Protein AF-A0A929S8W5-F1 (afdb_monomer_lite)

Sequence (112 aa):
MQKRELCKIEGIMFASYELENNEFKEKVLKEANNLQEKPEGLVTRGYIFQRTKSGLNTRFTARLEMLEIGRTMDFAGVRYKRVSKSLFVGEDIYMIHSRYRRKKMDTCEEGT

Foldseek 3Di:
DDDLPQPDDPQETEHPVQVVDPVSVVVVVVQQVPQPDNDHAKYFPRRVCVVVVCPVVPVVNVCVQPADAQDWDDDPQWIWHHPGNTIIHTDRNVVVVVVVVVVVVVPPPDDD

Structure (mmCIF, N/CA/C/O backbone):
data_AF-A0A929S8W5-F1
#
_entry.id   AF-A0A929S8W5-F1
#
loop_
_atom_site.group_PDB
_atom_site.id
_atom_site.type_symbol
_atom_site.label_atom_id
_atom_site.label_alt_id
_atom_site.label_comp_id
_atom_site.label_asym_id
_atom_site.label_entity_id
_atom_site.label_seq_id
_atom_site.pdbx_PDB_ins_code
_atom_site.Cartn_x
_atom_site.Cartn_y
_atom_site.Cartn_z
_atom_site.occupancy
_atom_site.B_iso_or_equiv
_atom_site.auth_seq_id
_atom_site.auth_comp_id
_atom_site.auth_asym_id
_atom_site.auth_atom_id
_atom_site.pdbx_PDB_model_num
ATOM 1 N N . MET A 1 1 ? 20.965 -16.213 -5.251 1.00 36.41 1 MET A N 1
ATOM 2 C CA . MET A 1 1 ? 19.701 -15.442 -5.266 1.00 36.41 1 MET A CA 1
ATOM 3 C C . MET A 1 1 ? 19.274 -15.197 -3.827 1.00 36.41 1 MET A C 1
ATOM 5 O O . MET A 1 1 ? 18.873 -16.144 -3.165 1.00 36.41 1 MET A O 1
ATOM 9 N N . GLN A 1 2 ? 19.438 -13.978 -3.307 1.00 35.88 2 GLN A N 1
ATOM 10 C CA . GLN A 1 2 ? 18.987 -13.640 -1.952 1.00 35.88 2 GLN A CA 1
ATOM 11 C C . GLN A 1 2 ? 17.454 -13.728 -1.900 1.00 35.88 2 GLN A C 1
ATOM 13 O O . GLN A 1 2 ? 16.771 -13.076 -2.696 1.00 35.88 2 GLN A O 1
ATOM 18 N N . LYS A 1 3 ? 16.921 -14.564 -0.999 1.00 40.31 3 LYS A N 1
ATOM 19 C CA . LYS A 1 3 ? 15.503 -14.555 -0.619 1.00 40.31 3 LYS A CA 1
ATOM 20 C C . LYS A 1 3 ? 15.178 -13.124 -0.194 1.00 40.31 3 LYS A C 1
ATOM 22 O O . LYS A 1 3 ? 15.713 -12.652 0.800 1.00 40.31 3 LYS A O 1
ATOM 27 N N . ARG A 1 4 ? 14.357 -12.411 -0.969 1.00 49.22 4 ARG A N 1
ATOM 28 C CA . ARG A 1 4 ? 13.804 -11.123 -0.535 1.00 49.22 4 ARG A CA 1
ATOM 29 C C . ARG A 1 4 ? 12.881 -11.438 0.633 1.00 49.22 4 ARG A C 1
ATOM 31 O O . ARG A 1 4 ? 11.794 -11.963 0.404 1.00 49.22 4 ARG A O 1
ATOM 38 N N . GLU A 1 5 ? 13.354 -11.227 1.855 1.00 52.19 5 GLU A N 1
ATOM 39 C CA . GLU A 1 5 ? 12.532 -11.385 3.048 1.00 52.19 5 GLU A CA 1
ATOM 40 C C . GLU A 1 5 ? 11.293 -10.505 2.892 1.00 52.19 5 GLU A C 1
ATOM 42 O O . GLU A 1 5 ? 11.373 -9.294 2.683 1.00 52.19 5 GLU A O 1
ATOM 47 N N . LEU A 1 6 ? 10.130 -11.150 2.878 1.00 59.91 6 LEU A N 1
ATOM 48 C CA . LEU A 1 6 ? 8.856 -10.458 2.860 1.00 59.91 6 LEU A CA 1
ATOM 49 C C . LEU A 1 6 ? 8.605 -9.963 4.283 1.00 59.91 6 LEU A C 1
ATOM 51 O O . LEU A 1 6 ? 8.259 -10.739 5.170 1.00 59.91 6 LEU A O 1
ATOM 55 N N . CYS A 1 7 ? 8.806 -8.667 4.490 1.00 76.44 7 CYS A N 1
ATOM 56 C CA . CYS A 1 7 ? 8.624 -7.983 5.762 1.00 76.44 7 CYS A CA 1
ATOM 57 C C . CYS A 1 7 ? 7.130 -7.769 6.048 1.00 76.44 7 CYS A C 1
ATOM 59 O O . CYS A 1 7 ? 6.583 -6.696 5.791 1.00 76.44 7 CYS A O 1
ATOM 61 N N . LYS A 1 8 ? 6.446 -8.818 6.518 1.00 85.94 8 LYS A N 1
ATOM 62 C CA . LYS A 1 8 ? 5.020 -8.777 6.866 1.00 85.94 8 LYS A CA 1
ATOM 63 C C . LYS A 1 8 ? 4.841 -8.547 8.369 1.00 85.94 8 LYS A C 1
ATOM 65 O O . LYS A 1 8 ? 5.284 -9.371 9.160 1.00 85.94 8 LYS A O 1
ATOM 70 N N . ILE A 1 9 ? 4.148 -7.476 8.751 1.00 85.44 9 ILE A N 1
ATOM 71 C CA . ILE A 1 9 ? 3.785 -7.160 10.142 1.00 85.44 9 ILE A CA 1
ATOM 72 C C . ILE A 1 9 ? 2.273 -6.945 10.197 1.00 85.44 9 ILE A C 1
ATOM 74 O O . ILE A 1 9 ? 1.741 -6.179 9.402 1.00 85.44 9 ILE A O 1
ATOM 78 N N . GLU A 1 10 ? 1.574 -7.657 11.086 1.00 85.62 10 GLU A N 1
ATOM 79 C CA . GLU A 1 10 ? 0.112 -7.548 11.281 1.00 85.62 10 GLU A CA 1
ATOM 80 C C . GLU A 1 10 ? -0.720 -7.604 9.983 1.00 85.62 10 GLU A C 1
ATOM 82 O O . GLU A 1 10 ? -1.721 -6.916 9.816 1.00 85.62 10 GLU A O 1
ATOM 87 N N . GLY A 1 11 ? -0.302 -8.428 9.018 1.00 84.69 11 GLY A N 1
ATOM 88 C CA . GLY A 1 11 ? -1.011 -8.540 7.738 1.00 84.69 11 GLY A CA 1
ATOM 89 C C . GLY A 1 11 ? -0.562 -7.549 6.660 1.00 84.69 11 GLY A C 1
ATOM 90 O O . GLY A 1 11 ? -0.911 -7.752 5.499 1.00 84.69 11 GLY A O 1
ATOM 91 N N . ILE A 1 12 ? 0.256 -6.554 7.011 1.00 90.44 12 ILE A N 1
ATOM 92 C CA . ILE A 1 12 ? 0.743 -5.494 6.123 1.00 90.44 12 ILE A CA 1
ATOM 93 C C . ILE A 1 12 ? 2.145 -5.838 5.623 1.00 90.44 12 ILE A C 1
ATOM 95 O O . ILE A 1 12 ? 3.016 -6.214 6.406 1.00 90.44 12 ILE A O 1
ATOM 99 N N . MET A 1 13 ? 2.378 -5.704 4.320 1.00 92.00 13 MET A N 1
ATOM 100 C CA . MET A 1 13 ? 3.701 -5.884 3.718 1.00 92.00 13 MET A CA 1
ATOM 101 C C . MET A 1 13 ? 4.427 -4.540 3.624 1.00 92.00 13 MET A C 1
ATOM 103 O O . MET A 1 13 ? 3.918 -3.600 3.010 1.00 92.00 13 MET A O 1
ATOM 107 N N . PHE A 1 14 ? 5.624 -4.482 4.201 1.00 91.38 14 PHE A N 1
ATOM 108 C CA . PHE A 1 14 ? 6.508 -3.319 4.219 1.00 91.38 14 PHE A CA 1
ATOM 109 C C . PHE A 1 14 ? 7.698 -3.522 3.288 1.00 91.38 14 PHE A C 1
ATOM 111 O O . PHE A 1 14 ? 8.123 -4.655 3.044 1.00 91.38 14 PHE A O 1
ATOM 118 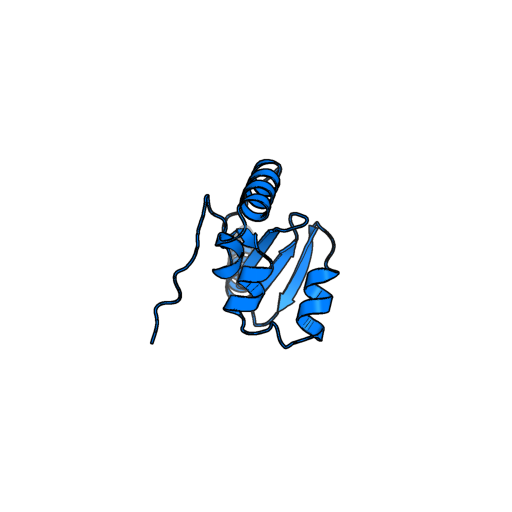N N . ALA A 1 15 ? 8.278 -2.425 2.803 1.00 89.75 15 ALA A N 1
ATOM 119 C CA . ALA A 1 15 ? 9.625 -2.493 2.265 1.00 89.75 15 ALA A CA 1
ATOM 120 C C . ALA A 1 15 ? 10.643 -2.707 3.387 1.00 89.75 15 ALA A C 1
ATOM 122 O O . ALA A 1 15 ? 10.455 -2.249 4.513 1.00 89.75 15 ALA A O 1
ATOM 123 N N . SER A 1 16 ? 11.758 -3.357 3.062 1.00 88.38 16 SER A N 1
ATOM 124 C CA . SER A 1 16 ? 12.804 -3.666 4.043 1.00 88.38 16 SER A CA 1
ATOM 125 C C . SER A 1 16 ? 13.345 -2.409 4.732 1.00 88.38 16 SER A C 1
ATOM 127 O O . SER A 1 16 ? 13.490 -2.397 5.947 1.00 88.38 16 SER A O 1
ATOM 129 N N . TYR A 1 17 ? 13.550 -1.322 3.981 1.00 86.06 17 TYR A N 1
ATOM 130 C CA . TYR A 1 17 ? 14.045 -0.051 4.525 1.00 86.06 17 TYR A CA 1
ATOM 131 C C . TYR A 1 17 ? 13.001 0.704 5.366 1.00 86.06 17 TYR A C 1
ATOM 133 O O . TYR A 1 17 ? 13.353 1.547 6.183 1.00 86.06 17 TYR A O 1
ATOM 141 N N . GLU A 1 18 ? 11.703 0.429 5.190 1.00 89.62 18 GLU A N 1
ATOM 142 C CA . GLU A 1 18 ? 10.654 1.051 6.010 1.00 89.62 18 GLU A CA 1
ATOM 143 C C . GLU A 1 18 ? 10.640 0.467 7.426 1.00 89.62 18 GLU A C 1
ATOM 145 O O . GLU A 1 18 ? 10.161 1.120 8.353 1.00 89.62 18 GLU A O 1
ATOM 150 N N . LEU A 1 19 ? 11.189 -0.741 7.610 1.00 87.88 19 LEU A N 1
ATOM 151 C CA . LEU A 1 19 ? 11.252 -1.375 8.921 1.00 87.88 19 LEU A CA 1
ATOM 152 C C . LEU A 1 19 ? 12.239 -0.710 9.880 1.00 87.88 19 LEU A C 1
ATOM 154 O O . LEU A 1 19 ? 12.097 -0.872 11.093 1.00 87.88 19 LEU A O 1
ATOM 158 N N . GLU A 1 20 ? 13.213 0.030 9.362 1.00 88.62 20 GLU A N 1
ATOM 159 C CA . GLU A 1 20 ? 14.205 0.746 10.166 1.00 88.62 20 GLU A CA 1
ATOM 160 C C . GLU A 1 20 ? 13.597 1.986 10.843 1.00 88.62 20 GLU A C 1
ATOM 162 O O . GLU A 1 20 ? 14.106 2.461 11.855 1.00 88.62 20 GLU A O 1
ATOM 167 N N . ASN A 1 21 ? 12.460 2.48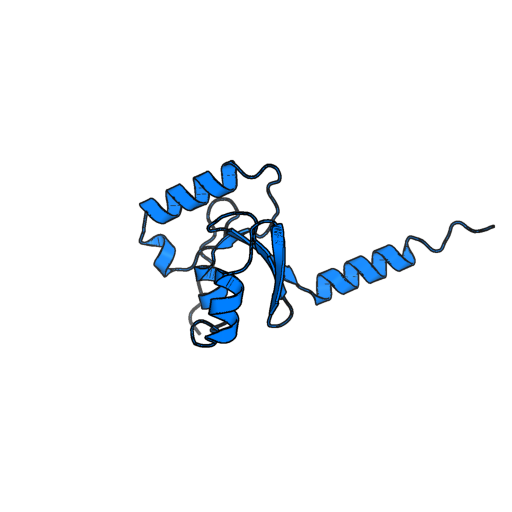1 10.339 1.00 91.94 21 ASN A N 1
ATOM 168 C CA . ASN A 1 21 ? 11.772 3.648 10.879 1.00 91.94 21 ASN A CA 1
ATOM 169 C C . ASN A 1 21 ? 10.588 3.234 11.775 1.00 91.94 21 ASN A C 1
ATOM 171 O O . ASN A 1 21 ? 9.491 2.932 11.297 1.00 91.94 21 ASN A O 1
ATOM 175 N N . ASN A 1 22 ? 10.805 3.237 13.094 1.00 91.62 22 ASN A N 1
ATOM 176 C CA . ASN A 1 22 ? 9.775 2.888 14.082 1.00 91.62 22 ASN A CA 1
ATOM 177 C C . ASN A 1 22 ? 8.550 3.811 14.033 1.00 91.62 22 ASN A C 1
ATOM 179 O O . ASN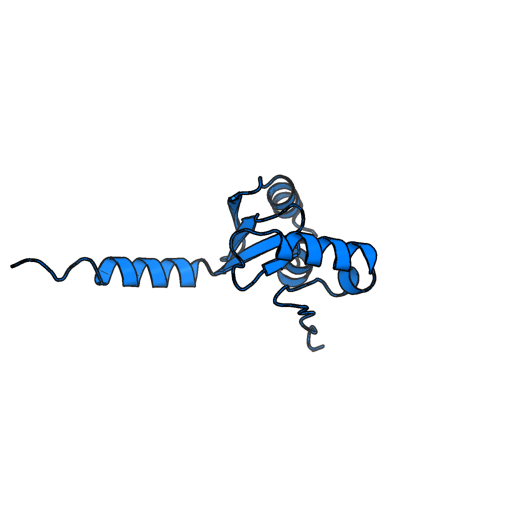 A 1 22 ? 7.428 3.312 14.057 1.00 91.62 22 ASN A O 1
ATOM 183 N N . GLU A 1 23 ? 8.747 5.122 13.885 1.00 94.38 23 GLU A N 1
ATOM 184 C CA . GLU A 1 23 ? 7.648 6.093 13.820 1.00 94.38 23 GLU A CA 1
ATOM 185 C C . GLU A 1 23 ? 6.747 5.832 12.604 1.00 94.38 23 GLU A C 1
ATOM 187 O O . GLU A 1 23 ? 5.517 5.818 12.700 1.00 94.38 23 GLU A O 1
ATOM 192 N N . PHE A 1 24 ? 7.357 5.553 11.447 1.00 93.06 24 PHE A N 1
ATOM 193 C CA . PHE A 1 24 ? 6.618 5.200 10.241 1.00 93.06 24 PHE A CA 1
ATOM 194 C C . PHE A 1 24 ? 5.841 3.893 10.417 1.00 93.06 24 PHE A C 1
ATOM 196 O O . PHE A 1 24 ? 4.664 3.839 10.057 1.00 93.06 24 PHE A O 1
ATOM 203 N N . LYS A 1 25 ? 6.460 2.858 11.001 1.00 91.88 25 LYS A N 1
ATOM 204 C CA . LYS A 1 25 ? 5.778 1.588 11.289 1.00 91.88 25 LYS A CA 1
ATOM 205 C C . LYS A 1 25 ? 4.551 1.798 12.168 1.00 91.88 25 LYS A C 1
ATOM 207 O O . LYS A 1 25 ? 3.459 1.397 11.775 1.00 91.88 25 LYS A O 1
ATOM 212 N N . GLU A 1 26 ? 4.702 2.454 13.316 1.00 93.56 26 GLU A N 1
ATOM 213 C CA . GLU A 1 26 ? 3.593 2.702 14.245 1.00 93.56 26 GLU A CA 1
ATOM 214 C C . GLU A 1 26 ? 2.466 3.500 13.585 1.00 93.56 26 GLU A C 1
ATOM 216 O O . GLU A 1 26 ? 1.288 3.161 13.722 1.00 93.56 26 GLU A O 1
ATOM 221 N N . LYS A 1 27 ? 2.819 4.517 12.791 1.00 95.38 27 LYS A N 1
ATOM 222 C CA . LYS A 1 27 ? 1.851 5.281 12.004 1.00 95.38 27 LYS A CA 1
ATOM 223 C C . LYS A 1 27 ? 1.079 4.392 11.029 1.00 95.38 27 LYS A C 1
ATOM 225 O O . LYS A 1 27 ? -0.144 4.496 10.963 1.00 95.38 27 LYS A O 1
ATOM 230 N N . VAL A 1 28 ? 1.763 3.527 10.279 1.00 94.00 28 VAL A N 1
ATOM 231 C CA . VAL A 1 28 ? 1.124 2.619 9.313 1.00 94.00 28 VAL A CA 1
ATOM 232 C C . VAL A 1 28 ? 0.208 1.617 10.017 1.00 94.00 28 VAL A C 1
ATOM 234 O O . VAL A 1 28 ? -0.913 1.405 9.558 1.00 94.00 28 VAL A O 1
ATOM 237 N N . LEU A 1 29 ? 0.635 1.050 11.148 1.00 93.06 29 LEU A N 1
ATOM 238 C CA . LEU A 1 29 ? -0.192 0.141 11.949 1.00 93.06 29 LEU A CA 1
ATOM 239 C C . LEU A 1 29 ? -1.446 0.845 12.480 1.00 93.06 29 LEU A C 1
ATOM 241 O O . LEU A 1 29 ? -2.553 0.314 12.390 1.00 93.06 29 LEU A O 1
ATOM 245 N N . LYS A 1 30 ? -1.309 2.083 12.968 1.00 94.31 30 LYS A N 1
ATOM 246 C CA . LYS A 1 30 ? -2.448 2.900 13.404 1.00 94.31 30 LYS A CA 1
ATOM 247 C C . LYS A 1 30 ? -3.401 3.213 12.251 1.00 94.31 30 LYS A C 1
ATOM 249 O O . LYS A 1 30 ? -4.613 3.124 12.422 1.00 94.31 30 LYS A O 1
ATOM 254 N N . GLU A 1 31 ? -2.872 3.556 11.075 1.00 93.75 31 GLU A N 1
ATOM 255 C CA . GLU A 1 31 ? -3.683 3.761 9.872 1.00 93.75 31 GLU A CA 1
ATOM 256 C C . GLU A 1 31 ? -4.460 2.492 9.499 1.00 93.75 31 GLU A C 1
ATOM 258 O O . GLU A 1 31 ? -5.659 2.586 9.254 1.00 93.75 31 GLU A O 1
ATOM 263 N N . ALA A 1 32 ? -3.816 1.320 9.512 1.00 91.94 32 ALA A N 1
ATOM 264 C CA . ALA A 1 32 ? -4.465 0.042 9.220 1.00 91.94 32 ALA A CA 1
ATOM 265 C C . ALA A 1 32 ? -5.564 -0.309 10.232 1.00 91.94 32 ALA A C 1
ATOM 267 O O . ALA A 1 32 ? -6.622 -0.808 9.853 1.00 91.94 32 ALA A O 1
ATOM 268 N N . ASN A 1 33 ? -5.335 -0.026 11.516 1.00 91.75 33 ASN A N 1
ATOM 269 C CA . ASN A 1 33 ? -6.316 -0.268 12.572 1.00 91.75 33 ASN A CA 1
ATOM 270 C C . ASN A 1 33 ? -7.541 0.651 12.489 1.00 91.75 33 ASN A C 1
ATOM 272 O O . ASN A 1 33 ? -8.613 0.250 12.930 1.00 91.75 33 ASN A O 1
ATOM 276 N N . ASN A 1 34 ? -7.402 1.832 11.883 1.00 92.12 34 ASN A N 1
ATOM 277 C CA . ASN A 1 34 ? -8.498 2.781 11.678 1.00 92.12 34 ASN A CA 1
ATOM 278 C C . ASN A 1 34 ? -9.307 2.530 10.393 1.00 92.12 34 ASN A C 1
ATOM 280 O O . ASN A 1 34 ? -10.266 3.258 10.129 1.00 92.12 34 ASN A O 1
ATOM 284 N N . LEU A 1 35 ? -8.927 1.552 9.564 1.00 88.88 35 LEU A N 1
ATOM 285 C CA . LEU A 1 35 ? -9.710 1.202 8.381 1.00 88.88 35 LEU A CA 1
ATOM 286 C C . LEU A 1 35 ? -11.029 0.538 8.803 1.00 88.88 35 LEU A C 1
ATOM 288 O O . LEU A 1 35 ? -11.027 -0.388 9.611 1.00 88.88 35 LEU A O 1
ATOM 292 N N . GLN A 1 36 ? -12.148 0.995 8.229 1.00 82.25 36 GLN A N 1
ATOM 293 C CA . GLN A 1 36 ? -13.476 0.412 8.480 1.00 82.25 36 GLN A CA 1
ATOM 294 C C . GLN A 1 36 ? -13.542 -1.063 8.067 1.00 82.25 36 GLN A C 1
ATOM 296 O O . GLN A 1 36 ? -14.110 -1.888 8.775 1.00 82.25 36 GLN A O 1
ATOM 301 N N . GLU A 1 37 ? -12.923 -1.392 6.936 1.00 81.00 37 GLU A N 1
ATOM 302 C CA . GLU A 1 37 ? -12.713 -2.760 6.476 1.00 81.00 37 GLU A CA 1
ATOM 303 C C . GLU A 1 37 ? -11.216 -3.054 6.539 1.00 81.00 37 GLU A C 1
ATOM 305 O O . GLU A 1 37 ? -10.409 -2.219 6.128 1.00 81.00 37 GLU A O 1
ATOM 310 N N . LYS A 1 38 ? -10.835 -4.239 7.030 1.00 78.25 38 LYS A N 1
ATOM 311 C CA . LYS A 1 38 ? -9.442 -4.711 7.033 1.00 78.25 38 LYS A CA 1
ATOM 312 C C . LYS A 1 38 ? -9.224 -5.668 5.857 1.00 78.25 38 LYS A C 1
ATOM 314 O O . LYS A 1 38 ? -9.313 -6.881 6.048 1.00 78.25 38 LYS A O 1
ATOM 319 N N . PRO A 1 39 ? -8.989 -5.157 4.634 1.00 77.12 39 PRO A N 1
ATOM 320 C CA . PRO A 1 39 ? -8.747 -6.010 3.483 1.00 77.12 39 PRO A CA 1
ATOM 321 C C . PRO A 1 39 ? -7.466 -6.821 3.688 1.00 77.12 39 PRO A C 1
ATOM 323 O O . PRO A 1 39 ? -6.482 -6.339 4.253 1.00 77.12 39 PRO A O 1
ATOM 326 N N . GLU A 1 40 ? -7.460 -8.050 3.187 1.00 81.56 40 GLU A N 1
ATOM 327 C CA . GLU A 1 40 ? -6.232 -8.832 3.108 1.00 81.56 40 GLU A CA 1
ATOM 328 C C . GLU A 1 40 ? -5.263 -8.219 2.088 1.00 81.56 40 GLU A C 1
ATOM 330 O O . GLU A 1 40 ? -5.663 -7.585 1.111 1.00 81.56 40 GLU A O 1
ATOM 335 N N . GLY A 1 41 ? -3.962 -8.429 2.297 1.00 83.88 41 GLY A N 1
ATOM 336 C CA . GLY A 1 41 ? -2.947 -7.979 1.343 1.00 83.88 41 GLY A CA 1
ATOM 337 C C . GLY A 1 41 ? -2.698 -6.471 1.366 1.00 83.88 41 GLY A C 1
ATOM 338 O O . GLY A 1 41 ? -2.396 -5.886 0.323 1.00 83.88 41 GLY A O 1
ATOM 339 N N . LEU A 1 42 ? -2.799 -5.847 2.544 1.00 92.12 42 LEU A N 1
ATOM 340 C CA . LEU A 1 42 ? -2.333 -4.481 2.752 1.00 92.12 42 LEU A CA 1
ATOM 341 C C . LEU A 1 42 ? -0.837 -4.381 2.459 1.00 92.12 42 LEU A C 1
ATOM 343 O O . LEU A 1 42 ? -0.034 -5.206 2.899 1.00 92.12 42 LEU A O 1
ATOM 347 N N . VAL A 1 43 ? -0.459 -3.348 1.723 1.00 92.75 43 VAL A N 1
ATOM 348 C CA . VAL A 1 43 ? 0.924 -3.080 1.350 1.00 92.75 43 VAL A CA 1
ATOM 349 C C . VAL A 1 43 ? 1.233 -1.598 1.488 1.00 92.75 43 VAL A C 1
ATOM 351 O O . VAL A 1 43 ? 0.386 -0.742 1.215 1.00 92.75 43 VAL A O 1
ATOM 354 N N . THR A 1 44 ? 2.459 -1.281 1.883 1.00 93.44 44 THR A N 1
ATOM 355 C CA . THR A 1 44 ? 2.954 0.093 1.848 1.00 93.44 44 THR A CA 1
ATOM 356 C C . THR A 1 44 ? 3.347 0.499 0.432 1.00 93.44 44 THR A C 1
ATOM 358 O O . THR A 1 44 ? 3.621 -0.325 -0.449 1.00 93.44 44 THR A O 1
ATOM 361 N N . ARG A 1 45 ? 3.434 1.811 0.210 1.00 91.50 45 ARG A N 1
ATOM 362 C CA . ARG A 1 45 ? 3.976 2.358 -1.036 1.00 91.50 45 ARG A CA 1
ATOM 363 C C . ARG A 1 45 ? 5.410 1.882 -1.296 1.00 91.50 45 ARG A C 1
ATOM 365 O O . ARG A 1 45 ? 5.725 1.509 -2.425 1.00 91.50 45 ARG A O 1
ATOM 372 N N . GLY A 1 46 ? 6.267 1.874 -0.272 1.00 90.12 46 GLY A N 1
ATOM 373 C CA . GLY A 1 46 ? 7.644 1.418 -0.424 1.00 90.12 46 GLY A CA 1
ATOM 374 C C . GLY A 1 46 ? 7.721 -0.044 -0.833 1.00 90.12 46 GLY A C 1
ATOM 375 O O . GLY A 1 46 ? 8.482 -0.385 -1.742 1.00 90.12 46 GLY A O 1
ATOM 376 N N . TYR A 1 47 ? 6.874 -0.899 -0.250 1.00 90.25 47 TYR A N 1
ATOM 377 C CA . TYR A 1 47 ? 6.797 -2.301 -0.648 1.00 90.25 47 TYR A CA 1
ATOM 378 C C . TYR A 1 47 ? 6.455 -2.453 -2.131 1.00 90.25 47 TYR A C 1
ATOM 380 O O . TYR A 1 47 ? 7.100 -3.235 -2.834 1.00 90.25 47 TYR A O 1
ATOM 388 N N . ILE A 1 48 ? 5.479 -1.681 -2.627 1.00 89.38 48 ILE A N 1
ATOM 389 C CA . ILE A 1 48 ? 5.124 -1.680 -4.050 1.00 89.38 48 ILE A CA 1
ATOM 390 C C . ILE A 1 48 ? 6.363 -1.356 -4.886 1.00 89.38 48 ILE A C 1
ATOM 392 O O . ILE A 1 48 ? 6.717 -2.155 -5.750 1.00 89.38 48 ILE A O 1
ATOM 396 N N . PHE A 1 49 ? 7.070 -0.263 -4.587 1.00 88.38 49 PHE A N 1
ATOM 397 C CA . PHE A 1 49 ? 8.258 0.154 -5.338 1.00 88.38 49 PHE A CA 1
ATOM 398 C C . PHE A 1 49 ? 9.400 -0.868 -5.299 1.00 88.38 49 PHE A C 1
ATOM 400 O O . PHE A 1 49 ? 10.023 -1.140 -6.332 1.00 88.38 49 PHE A O 1
ATOM 407 N N . GLN A 1 50 ? 9.657 -1.474 -4.136 1.00 85.75 50 GLN A N 1
ATOM 408 C CA . GLN A 1 50 ? 10.679 -2.510 -3.978 1.00 85.75 50 GLN A CA 1
ATOM 409 C C . GLN A 1 50 ? 10.321 -3.779 -4.767 1.00 85.75 50 GLN A C 1
ATOM 411 O O . GLN A 1 50 ? 11.184 -4.397 -5.407 1.00 85.75 50 GLN A O 1
ATOM 416 N N . ARG A 1 51 ? 9.041 -4.172 -4.752 1.00 83.50 51 ARG A N 1
ATOM 417 C CA . ARG A 1 51 ? 8.550 -5.380 -5.421 1.00 83.50 51 ARG A CA 1
ATOM 418 C C . ARG A 1 51 ? 8.572 -5.240 -6.937 1.00 83.50 51 ARG A C 1
ATOM 420 O O . ARG A 1 51 ? 9.108 -6.117 -7.612 1.00 83.50 51 ARG A O 1
ATOM 427 N N . THR A 1 52 ? 8.033 -4.148 -7.467 1.00 79.94 52 THR A N 1
ATOM 428 C CA . THR A 1 52 ? 7.933 -3.897 -8.913 1.00 79.94 52 THR A CA 1
ATOM 429 C C . THR A 1 52 ? 9.259 -3.466 -9.541 1.00 79.94 52 THR A C 1
ATOM 431 O O . THR A 1 52 ? 9.343 -3.380 -10.764 1.00 79.94 52 THR A O 1
ATOM 434 N N . LYS A 1 53 ? 10.289 -3.161 -8.731 1.00 78.19 53 LYS A N 1
ATOM 435 C CA . LYS A 1 53 ? 11.529 -2.491 -9.170 1.00 78.19 53 LYS A CA 1
ATOM 436 C C . LYS A 1 53 ? 11.247 -1.183 -9.929 1.00 78.19 53 LYS A C 1
ATOM 438 O O . LYS A 1 53 ? 12.060 -0.735 -10.731 1.00 78.19 53 LYS A O 1
ATOM 443 N N . SER A 1 54 ? 10.084 -0.573 -9.696 1.00 69.00 54 SER A N 1
ATOM 444 C CA . SER A 1 54 ? 9.586 0.557 -10.481 1.00 69.00 54 SER A CA 1
ATOM 445 C C . SER A 1 54 ? 9.869 1.906 -9.832 1.00 69.00 54 SER A C 1
ATOM 447 O O . SER A 1 54 ? 9.298 2.896 -10.274 1.00 69.00 54 SER A O 1
ATOM 449 N N . GLY A 1 55 ? 10.724 1.972 -8.807 1.00 62.53 55 GLY A N 1
ATOM 450 C CA . GLY A 1 55 ? 11.126 3.248 -8.200 1.00 62.53 55 GLY A CA 1
ATOM 451 C C . GLY A 1 55 ? 11.711 4.237 -9.220 1.00 62.53 55 GLY A C 1
ATOM 452 O O . GLY A 1 55 ? 11.599 5.441 -9.035 1.00 62.53 55 GLY A O 1
ATOM 453 N N . LEU A 1 56 ? 12.245 3.728 -10.338 1.00 68.12 56 LEU A N 1
ATOM 454 C CA . LEU A 1 56 ? 12.751 4.517 -11.467 1.00 68.12 56 LEU A CA 1
ATOM 455 C C . LEU A 1 56 ? 11.684 4.851 -12.528 1.00 68.12 56 LEU A C 1
ATOM 457 O O . LEU A 1 56 ? 11.925 5.674 -13.407 1.00 68.12 56 LEU A O 1
ATOM 461 N N . ASN A 1 57 ? 10.498 4.234 -12.474 1.00 82.19 57 ASN A N 1
ATOM 462 C CA . ASN A 1 57 ? 9.391 4.572 -13.365 1.00 82.19 57 ASN A CA 1
ATOM 463 C C . ASN A 1 57 ? 8.651 5.789 -12.801 1.00 82.19 57 ASN A C 1
ATOM 465 O O . ASN A 1 57 ? 7.642 5.663 -12.105 1.00 82.19 57 ASN A O 1
ATOM 469 N N . THR A 1 58 ? 9.168 6.973 -13.121 1.00 81.75 58 THR A N 1
ATOM 470 C CA . THR A 1 58 ? 8.674 8.266 -12.626 1.00 81.75 58 THR A CA 1
ATOM 471 C C . THR A 1 58 ? 7.177 8.458 -12.861 1.00 81.75 58 THR A C 1
ATOM 473 O O . THR A 1 58 ? 6.472 8.940 -11.977 1.00 81.75 58 THR A O 1
ATOM 476 N N . ARG A 1 59 ? 6.653 8.008 -14.011 1.00 87.06 59 ARG A N 1
ATOM 477 C CA . ARG A 1 59 ? 5.221 8.096 -14.328 1.00 87.06 59 ARG A CA 1
ATOM 478 C C . ARG A 1 59 ? 4.372 7.215 -13.414 1.00 87.06 59 ARG A C 1
ATOM 480 O O . ARG A 1 59 ? 3.298 7.640 -12.997 1.00 87.06 59 ARG A O 1
ATOM 487 N N . PHE A 1 60 ? 4.813 5.993 -13.122 1.00 88.50 60 PHE A N 1
ATOM 488 C CA . PHE A 1 60 ? 4.104 5.116 -12.193 1.00 88.50 60 PHE A CA 1
ATOM 489 C C . PHE A 1 60 ? 4.146 5.666 -10.767 1.00 88.50 60 PHE A C 1
ATOM 491 O O . PHE A 1 60 ? 3.095 5.780 -10.142 1.00 88.50 60 PHE A O 1
ATOM 498 N N . THR A 1 61 ? 5.330 6.060 -10.296 1.00 87.69 61 THR A N 1
ATOM 499 C CA . THR A 1 61 ? 5.526 6.649 -8.967 1.00 87.69 61 THR A CA 1
ATOM 500 C C . THR A 1 61 ? 4.617 7.860 -8.766 1.00 87.69 61 THR A C 1
ATOM 502 O O . THR A 1 61 ? 3.806 7.854 -7.844 1.00 87.69 61 THR A O 1
ATOM 505 N N . ALA A 1 62 ? 4.641 8.827 -9.691 1.00 89.38 62 ALA A N 1
ATOM 506 C CA . ALA A 1 62 ? 3.807 10.025 -9.604 1.00 89.38 62 ALA A CA 1
ATOM 507 C C . ALA A 1 62 ? 2.306 9.691 -9.578 1.00 89.38 62 ALA A C 1
ATOM 509 O O . ALA A 1 62 ? 1.545 10.257 -8.796 1.00 89.38 62 ALA A O 1
ATOM 510 N N . ARG A 1 63 ? 1.861 8.731 -10.401 1.00 91.62 63 ARG A N 1
ATOM 511 C CA . ARG A 1 63 ? 0.455 8.298 -10.411 1.00 91.62 63 ARG A CA 1
ATOM 512 C C . ARG A 1 63 ? 0.041 7.623 -9.108 1.00 91.62 63 ARG A C 1
ATOM 514 O O . ARG A 1 63 ? -1.066 7.870 -8.647 1.00 91.62 63 ARG A O 1
ATOM 521 N N . LEU A 1 64 ? 0.903 6.788 -8.528 1.00 91.06 64 LEU A N 1
ATOM 522 C CA . LEU A 1 64 ? 0.618 6.110 -7.264 1.00 91.06 64 LEU A CA 1
ATOM 523 C C . LEU A 1 64 ? 0.588 7.100 -6.091 1.00 91.06 64 LEU A C 1
ATOM 525 O O . LEU A 1 64 ? -0.228 6.957 -5.185 1.00 91.06 64 LEU A O 1
ATOM 529 N N . GLU A 1 65 ? 1.438 8.127 -6.121 1.00 89.00 65 GLU A N 1
ATOM 530 C CA . GLU A 1 65 ? 1.476 9.189 -5.109 1.00 89.00 65 GLU A CA 1
ATOM 531 C C . GLU A 1 65 ? 0.240 10.091 -5.145 1.00 89.00 65 GLU A C 1
ATOM 533 O O . GLU A 1 65 ? -0.335 10.386 -4.092 1.00 89.00 65 GLU A O 1
ATOM 538 N N . MET A 1 66 ? -0.190 10.476 -6.350 1.00 92.69 66 MET A N 1
ATOM 539 C CA . MET A 1 66 ? -1.380 11.300 -6.577 1.00 92.69 66 MET A CA 1
ATOM 540 C C . MET A 1 66 ? -2.695 10.516 -6.489 1.00 92.69 66 MET A C 1
ATOM 542 O O . MET A 1 66 ? -3.763 11.118 -6.556 1.00 92.69 66 MET A O 1
ATOM 546 N N . LEU A 1 67 ? -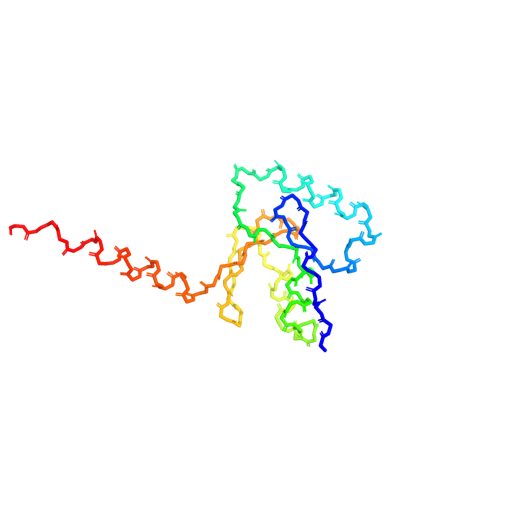2.652 9.186 -6.357 1.00 94.56 67 LEU A N 1
ATOM 547 C CA . LEU A 1 67 ? -3.864 8.376 -6.295 1.00 94.56 67 LEU A CA 1
ATOM 548 C C . LEU A 1 67 ? -4.678 8.754 -5.055 1.00 94.56 67 LEU A C 1
ATOM 550 O O . LEU A 1 67 ? -4.190 8.626 -3.938 1.00 94.56 67 LEU A O 1
ATOM 554 N N . GLU A 1 68 ? -5.914 9.205 -5.221 1.00 95.00 68 GLU A N 1
ATOM 555 C CA . GLU A 1 68 ? -6.771 9.566 -4.088 1.00 95.00 68 GLU A CA 1
ATOM 556 C C . GLU A 1 68 ? -7.192 8.331 -3.274 1.00 95.00 68 GLU A C 1
ATOM 558 O O . GLU A 1 68 ? -7.269 7.212 -3.789 1.00 95.00 68 GLU A O 1
ATOM 563 N N . ILE A 1 69 ? -7.496 8.527 -1.989 1.00 93.38 69 ILE A N 1
ATOM 564 C CA . ILE A 1 69 ? -8.022 7.455 -1.132 1.00 93.38 69 ILE A CA 1
ATOM 565 C C . ILE A 1 69 ? -9.352 6.949 -1.712 1.00 93.38 69 ILE A C 1
ATOM 567 O O . ILE A 1 69 ? -10.201 7.728 -2.133 1.00 93.38 69 ILE A O 1
ATOM 571 N N . GLY A 1 70 ? -9.518 5.629 -1.763 1.00 90.44 70 GLY A N 1
ATOM 572 C CA . GLY A 1 70 ? -10.669 4.953 -2.361 1.00 90.44 70 GLY A CA 1
ATOM 573 C C . GLY A 1 70 ? -10.540 4.707 -3.866 1.00 90.44 70 GLY A C 1
ATOM 574 O O . GLY A 1 70 ? -11.267 3.865 -4.399 1.00 90.44 70 GLY A O 1
ATOM 575 N N . ARG A 1 71 ? -9.603 5.371 -4.558 1.00 93.88 71 ARG A N 1
ATOM 576 C CA . ARG A 1 71 ? -9.366 5.170 -5.994 1.00 93.88 71 ARG A CA 1
ATOM 577 C C . ARG A 1 71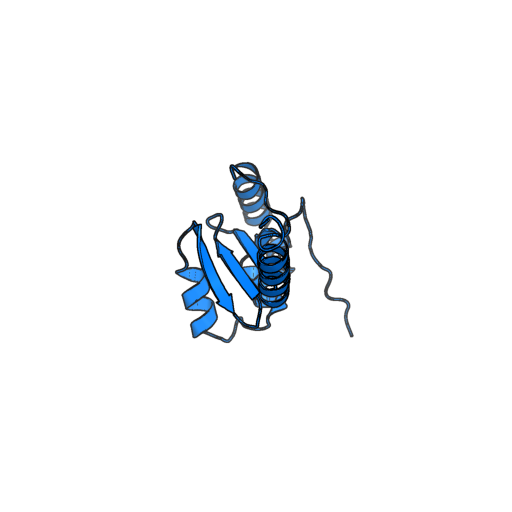 ? -8.436 3.994 -6.264 1.00 93.88 71 ARG A C 1
ATOM 579 O O . ARG A 1 71 ? -7.689 3.536 -5.396 1.00 93.88 71 ARG A O 1
ATOM 586 N N . THR A 1 72 ? -8.513 3.503 -7.499 1.00 93.38 72 THR A N 1
ATOM 587 C CA . THR A 1 72 ? -7.718 2.380 -7.994 1.00 93.38 72 THR A CA 1
ATOM 588 C C . THR A 1 72 ? -6.848 2.795 -9.172 1.00 93.38 72 THR A C 1
ATOM 590 O O . THR A 1 72 ? -7.188 3.710 -9.921 1.00 93.38 72 THR A O 1
ATOM 593 N N . MET A 1 73 ? -5.722 2.112 -9.344 1.00 91.62 73 MET A N 1
ATOM 594 C CA . MET A 1 73 ? -4.906 2.192 -10.546 1.00 91.62 73 MET A CA 1
ATOM 595 C C . MET A 1 73 ? -4.340 0.825 -10.901 1.00 91.62 73 MET A C 1
ATOM 597 O O . MET A 1 73 ? -4.043 0.023 -10.021 1.00 91.62 73 MET A O 1
ATOM 601 N N . ASP A 1 74 ? -4.117 0.606 -12.189 1.00 90.69 74 ASP A N 1
ATOM 602 C CA . ASP A 1 74 ? -3.565 -0.641 -12.699 1.00 90.69 74 ASP A CA 1
ATOM 603 C C . ASP A 1 74 ? -2.100 -0.429 -13.113 1.00 90.69 74 ASP A C 1
ATOM 605 O O . ASP A 1 74 ? -1.762 0.545 -13.799 1.00 90.69 74 ASP A O 1
ATOM 609 N N . PHE A 1 75 ? -1.215 -1.335 -12.695 1.00 87.12 75 PHE A N 1
ATOM 610 C CA . PHE A 1 75 ? 0.183 -1.356 -13.120 1.00 87.12 75 PHE A CA 1
ATOM 611 C C . PHE A 1 75 ? 0.745 -2.778 -13.088 1.00 87.12 75 PHE A C 1
ATOM 613 O O . PHE A 1 75 ? 0.577 -3.497 -12.108 1.00 87.12 75 PHE A O 1
ATOM 620 N N . ALA A 1 76 ? 1.428 -3.177 -14.165 1.00 83.00 76 ALA A N 1
ATOM 621 C CA . ALA A 1 76 ? 2.096 -4.477 -14.287 1.00 83.00 76 ALA A CA 1
ATOM 622 C C . ALA A 1 76 ? 1.209 -5.691 -13.920 1.00 83.00 76 ALA A C 1
ATOM 624 O O . ALA A 1 76 ? 1.671 -6.636 -13.288 1.00 83.00 76 ALA A O 1
ATOM 625 N N . GLY A 1 77 ? -0.073 -5.660 -14.305 1.00 83.50 77 GLY A N 1
ATOM 626 C CA . GLY A 1 77 ? -1.020 -6.746 -14.023 1.00 83.50 77 GLY A CA 1
ATOM 627 C C . GLY A 1 77 ? -1.584 -6.756 -12.599 1.00 83.50 77 GLY A C 1
ATOM 628 O O . GLY A 1 77 ? -2.292 -7.690 -12.245 1.00 83.50 77 GLY A O 1
ATOM 629 N N . VAL A 1 78 ? -1.324 -5.725 -11.792 1.00 86.44 78 VAL A N 1
ATOM 630 C CA . VAL A 1 78 ? -1.864 -5.580 -10.433 1.00 86.44 78 VAL A CA 1
ATOM 631 C C . VAL A 1 78 ? -2.702 -4.307 -10.340 1.00 86.44 78 VAL A C 1
ATOM 633 O O . VAL A 1 78 ? -2.285 -3.241 -10.797 1.00 86.44 78 VAL A O 1
ATOM 636 N N . ARG A 1 79 ? -3.886 -4.423 -9.738 1.00 90.25 79 ARG A N 1
ATOM 637 C CA . ARG A 1 79 ? -4.761 -3.310 -9.388 1.00 90.25 79 ARG A CA 1
ATOM 638 C C . ARG A 1 79 ? -4.458 -2.891 -7.965 1.00 90.25 79 ARG A C 1
ATOM 640 O O . ARG A 1 79 ? -4.661 -3.654 -7.025 1.00 90.25 79 ARG A O 1
ATOM 647 N N . TYR A 1 80 ? -3.998 -1.662 -7.814 1.00 91.88 80 TYR A N 1
ATOM 648 C CA . TYR A 1 80 ? -3.730 -1.047 -6.528 1.00 91.88 80 TYR A CA 1
ATOM 649 C C . TYR A 1 80 ? -4.898 -0.147 -6.141 1.00 91.88 80 TYR A C 1
ATOM 651 O O . TYR A 1 80 ? -5.205 0.792 -6.871 1.00 91.88 80 TYR A O 1
ATOM 659 N N . LYS A 1 81 ? -5.536 -0.400 -4.996 1.00 93.50 81 LYS A N 1
ATOM 660 C CA . LYS A 1 81 ? -6.517 0.507 -4.375 1.00 93.50 81 LYS A CA 1
ATOM 661 C C . LYS A 1 81 ? -5.856 1.248 -3.225 1.00 93.50 81 LYS A C 1
ATOM 663 O O . LYS A 1 81 ? -5.324 0.592 -2.334 1.00 93.50 81 LYS A O 1
ATOM 668 N N . ARG A 1 82 ? -5.915 2.581 -3.188 1.00 94.75 82 ARG A N 1
ATOM 669 C CA . ARG A 1 82 ? -5.456 3.330 -2.008 1.00 94.75 82 ARG A CA 1
ATOM 670 C C . ARG A 1 82 ? -6.524 3.269 -0.924 1.00 94.75 82 ARG A C 1
ATOM 672 O O . ARG A 1 82 ? -7.669 3.632 -1.178 1.00 94.75 82 ARG A O 1
ATOM 679 N N . VAL A 1 83 ? -6.159 2.824 0.273 1.00 93.75 83 VAL A N 1
ATOM 680 C CA . VAL A 1 83 ? -7.100 2.696 1.403 1.00 93.75 83 VAL A CA 1
ATOM 681 C C . VAL A 1 83 ? -6.758 3.630 2.560 1.00 93.75 83 VAL A C 1
ATOM 683 O O . VAL A 1 83 ? -7.648 4.011 3.309 1.00 93.75 83 VAL A O 1
ATOM 686 N N . SER A 1 84 ? -5.507 4.086 2.658 1.00 93.19 84 SER A N 1
ATOM 687 C CA . SER A 1 84 ? -5.103 5.142 3.591 1.00 93.19 84 SER A CA 1
ATOM 688 C C . SER A 1 84 ? -4.051 6.066 2.968 1.00 93.19 84 SER A C 1
ATOM 690 O O . SER A 1 84 ? -3.721 5.972 1.782 1.00 93.19 84 SER A O 1
ATOM 692 N N . LYS A 1 85 ? -3.492 6.983 3.765 1.00 92.69 85 LYS A N 1
ATOM 693 C CA . LYS A 1 85 ? -2.369 7.816 3.318 1.00 92.69 85 LYS A CA 1
ATOM 694 C C . LYS A 1 85 ? -1.156 6.966 2.936 1.00 92.69 85 LYS A C 1
ATOM 696 O O . LYS A 1 85 ? -0.510 7.295 1.942 1.00 92.69 85 LYS A O 1
ATOM 701 N N . SER A 1 86 ? -0.890 5.891 3.671 1.00 93.06 86 SER A N 1
ATOM 702 C CA . SER A 1 86 ? 0.317 5.072 3.523 1.00 93.06 86 SER A CA 1
ATOM 703 C C . SER A 1 86 ? 0.053 3.666 2.961 1.00 93.06 86 SER A C 1
ATOM 705 O O . SER A 1 86 ? 1.002 2.993 2.554 1.00 93.06 86 SER A O 1
ATOM 707 N N . LEU A 1 87 ? -1.212 3.230 2.912 1.00 93.88 87 LEU A N 1
ATOM 708 C CA . LEU A 1 87 ? -1.598 1.857 2.590 1.00 93.88 87 LEU A CA 1
ATOM 709 C C . LEU A 1 87 ? -2.374 1.722 1.284 1.00 93.88 87 LEU A C 1
ATOM 711 O O . LEU A 1 87 ? -3.257 2.520 0.944 1.00 93.88 87 LEU A O 1
ATOM 715 N N . PHE A 1 88 ? -2.086 0.610 0.620 1.00 94.12 88 PHE A N 1
ATOM 716 C CA . PHE A 1 88 ? -2.742 0.147 -0.587 1.00 94.12 88 PHE A CA 1
ATOM 717 C C . PHE A 1 88 ? -3.155 -1.316 -0.433 1.00 94.12 88 PHE A C 1
ATOM 719 O O . PHE A 1 88 ? -2.583 -2.055 0.362 1.00 94.12 88 PHE A O 1
ATOM 726 N N . VAL A 1 89 ? -4.115 -1.741 -1.244 1.00 91.69 89 VAL A N 1
ATOM 727 C CA . VAL A 1 89 ? -4.437 -3.152 -1.477 1.00 91.69 89 VAL A CA 1
ATOM 728 C C . VAL A 1 89 ? -4.007 -3.483 -2.896 1.00 91.69 89 VAL A C 1
ATOM 730 O O . VAL A 1 89 ? -4.376 -2.756 -3.818 1.00 91.69 89 VAL A O 1
ATOM 733 N N . GLY A 1 90 ? -3.209 -4.536 -3.068 1.00 84.69 90 GLY A N 1
ATOM 734 C CA . GLY A 1 90 ? -2.774 -5.013 -4.380 1.00 84.69 90 GLY A CA 1
ATOM 735 C C . GLY A 1 90 ? -3.488 -6.303 -4.762 1.00 84.69 90 GLY A C 1
ATOM 736 O O . GLY A 1 90 ? -3.180 -7.356 -4.209 1.00 84.69 90 GLY A O 1
ATOM 737 N N . GLU A 1 91 ? -4.397 -6.235 -5.728 1.00 78.12 91 GLU A N 1
ATOM 738 C CA . GLU A 1 91 ? -5.103 -7.401 -6.261 1.00 78.12 91 GLU A CA 1
ATOM 739 C C . GLU A 1 91 ? -4.594 -7.732 -7.665 1.00 78.12 91 GLU A C 1
ATOM 741 O O . GLU A 1 91 ? -4.494 -6.858 -8.526 1.00 78.12 91 GLU A O 1
ATOM 746 N N . ASP A 1 92 ? -4.270 -8.999 -7.921 1.00 72.81 92 ASP A N 1
ATOM 747 C CA . ASP A 1 92 ? -3.877 -9.438 -9.260 1.00 72.81 92 ASP A CA 1
ATOM 748 C C . ASP A 1 92 ? -5.062 -9.265 -10.225 1.00 72.81 92 ASP A C 1
ATOM 750 O O . ASP A 1 92 ? -6.147 -9.812 -10.011 1.00 72.81 92 ASP A O 1
ATOM 754 N N . ILE A 1 93 ? -4.863 -8.492 -11.295 1.00 66.25 93 ILE A N 1
ATOM 755 C CA . ILE A 1 93 ? -5.899 -8.192 -12.287 1.00 66.25 93 ILE A CA 1
ATOM 756 C C . ILE A 1 93 ? -6.365 -9.473 -12.976 1.00 66.25 93 ILE A C 1
ATOM 758 O O . ILE A 1 93 ? -7.546 -9.580 -13.303 1.00 66.25 93 ILE A O 1
ATOM 762 N N . TYR A 1 94 ? -5.499 -10.467 -13.165 1.00 62.91 94 TYR A N 1
ATOM 763 C CA . TYR A 1 94 ? -5.890 -11.754 -13.735 1.00 62.91 94 TYR A CA 1
ATOM 764 C C . TYR A 1 94 ? -6.781 -12.548 -12.775 1.00 62.91 94 TYR A C 1
ATOM 766 O O . TYR A 1 94 ? -7.755 -13.159 -13.217 1.00 62.91 94 TYR A O 1
ATOM 774 N N . MET A 1 95 ? -6.524 -12.474 -11.464 1.00 60.94 95 MET A N 1
ATOM 775 C CA . MET A 1 95 ? -7.432 -13.025 -10.447 1.00 60.94 95 MET A CA 1
ATOM 776 C C . MET A 1 95 ? -8.745 -12.246 -10.357 1.00 60.94 95 MET A C 1
ATOM 778 O O . MET A 1 95 ? -9.805 -12.839 -10.169 1.00 60.94 95 MET A O 1
ATOM 782 N N . ILE A 1 96 ? -8.706 -10.926 -10.534 1.00 60.00 96 ILE A N 1
ATOM 783 C CA . ILE A 1 96 ? -9.916 -10.114 -10.653 1.00 60.00 96 ILE A CA 1
ATOM 784 C C . ILE A 1 96 ? -10.732 -10.611 -11.854 1.00 60.00 96 ILE A C 1
ATOM 786 O O . ILE A 1 96 ? -11.900 -10.955 -11.698 1.00 60.00 96 ILE A O 1
ATOM 790 N N . HIS A 1 97 ? -10.119 -10.742 -13.033 1.00 58.75 97 HIS A N 1
ATOM 791 C CA . HIS A 1 97 ? -10.799 -11.234 -14.234 1.00 58.75 97 HIS A CA 1
ATOM 792 C C . HIS A 1 97 ? -11.324 -12.663 -14.072 1.00 58.75 97 HIS A C 1
ATOM 794 O O . HIS A 1 97 ? -12.415 -12.948 -14.557 1.00 58.75 97 HIS A O 1
ATOM 800 N N . SER A 1 98 ? -10.609 -13.558 -13.383 1.00 59.84 98 SER A N 1
ATOM 801 C CA . SER A 1 98 ? -11.089 -14.924 -13.140 1.00 59.84 98 SER A CA 1
ATOM 802 C C . SER A 1 98 ? -12.272 -14.957 -12.166 1.00 59.84 98 SER A C 1
ATOM 804 O O . SER A 1 98 ? -13.240 -15.671 -12.424 1.00 59.84 98 SER A O 1
ATOM 806 N N . ARG A 1 99 ? -12.266 -14.127 -11.112 1.00 58.66 99 ARG A N 1
ATOM 807 C CA . ARG A 1 99 ? -13.417 -13.938 -10.211 1.00 58.66 99 ARG A CA 1
ATOM 808 C C . ARG A 1 99 ? -14.613 -13.313 -10.931 1.00 58.66 99 ARG A C 1
ATOM 810 O O . ARG A 1 99 ? -15.734 -13.756 -10.714 1.00 58.66 99 ARG A O 1
ATOM 817 N N . TYR A 1 100 ? -14.393 -12.333 -11.811 1.00 56.75 100 TYR A N 1
ATOM 818 C CA . TYR A 1 100 ? -15.460 -11.750 -12.635 1.00 56.75 100 TYR A CA 1
ATOM 819 C C . TYR A 1 100 ? -15.995 -12.733 -13.683 1.00 56.75 100 TYR A C 1
ATOM 821 O O . TYR A 1 100 ? -17.199 -12.756 -13.919 1.00 56.75 100 TYR A O 1
ATOM 829 N N . ARG A 1 101 ? -15.141 -13.571 -14.289 1.00 54.25 101 ARG A N 1
ATOM 830 C CA . ARG A 1 101 ? -15.585 -14.652 -15.185 1.00 54.25 101 ARG A CA 1
ATOM 831 C C . ARG A 1 101 ? -16.396 -15.707 -14.439 1.00 54.25 101 ARG A C 1
ATOM 833 O O . ARG A 1 101 ? -17.431 -16.102 -14.955 1.00 54.25 101 ARG A O 1
ATOM 840 N N . ARG A 1 102 ? -15.982 -16.102 -13.227 1.00 53.41 102 ARG A N 1
ATOM 841 C CA . ARG A 1 102 ? -16.782 -16.993 -12.366 1.00 53.41 102 ARG A CA 1
ATOM 842 C C . ARG A 1 102 ? -18.126 -16.365 -12.004 1.00 53.41 102 ARG A C 1
ATOM 844 O O . ARG A 1 102 ? -19.147 -16.956 -12.311 1.00 53.41 102 ARG A O 1
ATOM 851 N N . LYS A 1 103 ? -18.145 -15.113 -11.527 1.00 51.41 103 LYS A N 1
ATOM 852 C CA . LYS A 1 103 ? -19.403 -14.398 -11.238 1.00 51.41 103 LYS A CA 1
ATOM 853 C C . LYS A 1 103 ? -20.333 -14.267 -12.450 1.00 51.41 103 LYS A C 1
ATOM 855 O O . LYS A 1 103 ? -21.542 -14.279 -12.262 1.00 51.41 103 LYS A O 1
ATOM 860 N N . LYS A 1 104 ? -19.796 -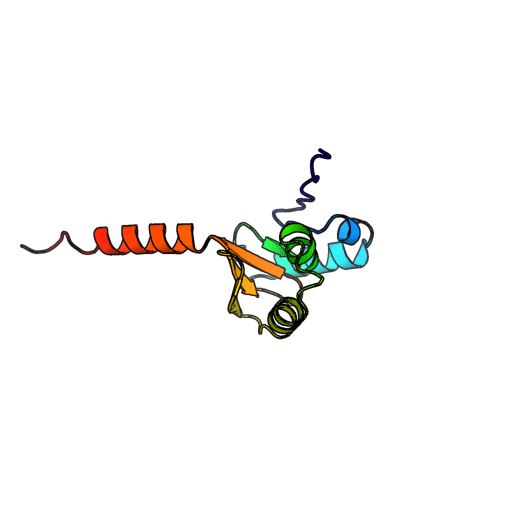14.135 -13.672 1.00 47.31 104 LYS A N 1
ATOM 861 C CA . LYS A 1 104 ? -20.598 -14.133 -14.911 1.00 47.31 104 LYS A CA 1
ATOM 862 C C . LYS A 1 104 ? -21.136 -15.513 -15.306 1.00 47.31 104 LYS A C 1
ATOM 864 O O . LYS A 1 104 ? -22.110 -15.556 -16.042 1.00 47.31 104 LYS A O 1
ATOM 869 N N . MET A 1 105 ? -20.517 -16.608 -14.866 1.00 47.84 105 MET A N 1
ATOM 870 C CA . MET A 1 105 ? -21.075 -17.955 -15.038 1.00 47.84 105 MET A CA 1
ATOM 871 C C . MET A 1 105 ? -22.119 -18.266 -13.960 1.00 47.84 105 MET A C 1
ATOM 873 O O . MET A 1 105 ? -23.158 -18.822 -14.286 1.00 47.84 105 MET A O 1
ATOM 877 N N . ASP A 1 106 ? -21.918 -17.792 -12.728 1.00 45.38 106 ASP A N 1
ATOM 878 C CA . ASP A 1 106 ? -22.865 -17.993 -11.618 1.00 45.38 106 ASP A CA 1
ATOM 879 C C . ASP A 1 106 ? -24.167 -17.165 -11.748 1.00 45.38 106 ASP A C 1
ATOM 881 O O . ASP A 1 106 ? -25.043 -17.257 -10.896 1.00 45.38 106 ASP A O 1
ATOM 885 N N . THR A 1 107 ? -24.311 -16.329 -12.786 1.00 47.78 107 THR A N 1
ATOM 886 C CA . THR A 1 107 ? -25.534 -15.537 -13.059 1.00 47.78 107 THR A CA 1
ATOM 887 C C . THR A 1 107 ? -26.314 -15.994 -14.296 1.00 47.78 107 THR A C 1
ATOM 889 O O . THR A 1 107 ? -27.252 -15.313 -14.702 1.00 47.78 107 THR A O 1
ATOM 892 N N . CYS A 1 108 ? -25.975 -17.148 -14.877 1.00 41.97 108 CYS A N 1
ATOM 893 C CA . CYS A 1 108 ? -26.653 -17.676 -16.064 1.00 41.97 108 CYS A CA 1
ATOM 894 C C . CYS A 1 108 ? -27.164 -19.116 -15.897 1.00 41.97 108 CYS A C 1
ATOM 896 O O . CYS A 1 108 ? -27.096 -19.857 -16.862 1.00 41.97 108 CYS A O 1
ATOM 898 N N . GLU A 1 109 ? -27.690 -19.524 -14.738 1.00 48.03 109 GLU A N 1
ATOM 899 C CA . GLU A 1 109 ? -28.516 -20.748 -14.636 1.00 48.03 109 GLU A CA 1
ATOM 900 C C . GLU A 1 109 ? -29.632 -20.597 -13.582 1.00 48.03 109 GLU A C 1
ATOM 902 O O . GLU A 1 109 ? -29.756 -21.392 -12.664 1.00 48.03 109 GLU A O 1
ATOM 907 N N . GLU A 1 110 ? -30.477 -19.573 -13.713 1.00 46.19 110 GLU A N 1
ATOM 908 C CA . GLU A 1 110 ? -31.872 -19.656 -13.251 1.00 46.19 110 GLU A CA 1
ATOM 909 C C . GLU A 1 110 ? -32.743 -19.041 -14.346 1.00 46.19 110 GLU A C 1
ATOM 911 O O . GLU A 1 110 ? -32.902 -17.825 -14.452 1.00 46.19 110 GLU A O 1
ATOM 916 N N . GLY A 1 111 ? -33.220 -19.894 -15.247 1.00 45.25 111 GLY A N 1
ATOM 917 C CA . GLY A 1 111 ? -33.931 -19.462 -16.440 1.00 45.25 111 GLY A CA 1
ATOM 918 C C . GLY A 1 111 ? -34.637 -20.610 -17.141 1.00 45.25 111 GLY A C 1
ATOM 919 O O . GLY A 1 111 ? -34.232 -20.980 -18.239 1.00 45.25 111 GLY A O 1
ATOM 920 N N . THR A 1 112 ? -35.744 -21.040 -16.521 1.00 38.88 112 THR A N 1
ATOM 921 C CA . THR A 1 112 ? -36.845 -21.912 -17.008 1.00 38.88 112 THR A CA 1
ATOM 922 C C . THR A 1 112 ? -36.592 -23.406 -17.160 1.00 38.88 112 THR A C 1
ATOM 924 O O . THR A 1 112 ? -35.754 -23.802 -17.994 1.00 38.88 112 THR A O 1
#

Radius of gyration: 16.47 Å; chains: 1; bounding box: 56×33×31 Å

Secondary structure (DSSP, 8-state):
------EEETTEEE-GGGGG-HHHHHHHHHHHHT-SS--SSEEEHHHHHHHHTGGG-HHHHHHHHHPPTT-EEEETTEEEEE-SSSEEEEEEHHHHHHHHHHHHHTTSS---

pLDDT: mean 79.47, std 17.14, range [35.88, 95.38]